Protein AF-A0A7C3G5F0-F1 (afdb_monomer)

Radius of gyration: 29.29 Å; Cα contacts (8 Å, |Δi|>4): 85; chains: 1; bounding box: 65×65×60 Å

Mean predicted aligned error: 12.51 Å

Solvent-accessible surface area (backbone atoms only — not comparable to full-atom values): 7959 Å² total; per-residue (Å²): 108,72,70,60,54,50,52,52,52,53,52,50,51,50,54,52,55,55,63,71,59,64,75,74,71,75,84,76,86,78,63,95,84,56,57,67,70,59,53,42,38,75,74,70,46,78,75,64,94,82,61,80,82,82,46,92,89,62,45,72,65,44,55,48,32,32,41,70,66,18,32,32,70,41,95,86,69,46,72,51,72,64,74,44,99,86,55,36,52,57,75,33,28,72,96,61,91,56,52,91,53,90,90,57,95,51,72,66,62,23,53,54,45,16,64,75,69,74,45,82,93,46,84,68,104

Structure (mmCIF, N/CA/C/O backbone):
data_AF-A0A7C3G5F0-F1
#
_entry.id   AF-A0A7C3G5F0-F1
#
loop_
_atom_site.group_PDB
_atom_site.id
_atom_site.type_symbol
_atom_site.label_atom_id
_atom_site.label_alt_id
_atom_site.label_comp_id
_atom_site.label_asym_id
_atom_site.label_entity_id
_atom_site.label_seq_id
_atom_site.pdbx_PDB_ins_code
_atom_site.Cartn_x
_atom_site.Cartn_y
_atom_site.Cartn_z
_atom_site.occupancy
_atom_site.B_iso_or_equiv
_atom_site.auth_seq_id
_atom_site.auth_comp_id
_atom_site.auth_asym_id
_atom_site.auth_atom_id
_atom_site.pdbx_PDB_model_num
ATOM 1 N N . MET A 1 1 ? 45.510 42.327 -42.983 1.00 60.62 1 MET A N 1
ATOM 2 C CA . MET A 1 1 ? 46.176 41.400 -42.033 1.00 60.62 1 MET A CA 1
ATOM 3 C C . MET A 1 1 ? 45.463 41.277 -40.683 1.00 60.62 1 MET A C 1
ATOM 5 O O . MET A 1 1 ? 45.205 40.156 -40.276 1.00 60.62 1 MET A O 1
ATOM 9 N N . LYS A 1 2 ? 45.057 42.375 -40.016 1.00 70.75 2 LYS A N 1
ATOM 10 C CA . LYS A 1 2 ? 44.356 42.319 -38.709 1.00 70.75 2 LYS A CA 1
ATOM 11 C C . LYS A 1 2 ? 43.065 41.474 -38.700 1.00 70.75 2 LYS A C 1
ATOM 13 O O . LYS A 1 2 ? 42.834 40.743 -37.749 1.00 70.75 2 LYS A O 1
ATOM 18 N N . LYS A 1 3 ? 42.263 41.516 -39.773 1.00 75.94 3 LYS A N 1
ATOM 19 C CA . LYS A 1 3 ? 41.033 40.704 -39.903 1.00 75.94 3 LYS A CA 1
ATOM 20 C C . LYS A 1 3 ? 41.315 39.200 -40.032 1.00 75.94 3 LYS A C 1
ATOM 22 O O . LYS A 1 3 ? 40.600 38.403 -39.446 1.00 75.94 3 LYS A O 1
ATOM 27 N N . ILE A 1 4 ? 42.383 38.828 -40.740 1.00 81.25 4 ILE A N 1
ATOM 28 C CA . ILE A 1 4 ? 42.815 37.428 -40.895 1.00 81.25 4 ILE A CA 1
ATOM 29 C C . ILE A 1 4 ? 43.329 36.894 -39.552 1.00 81.25 4 ILE A C 1
ATOM 31 O O . ILE A 1 4 ? 42.919 35.822 -39.126 1.00 81.25 4 ILE A O 1
ATOM 35 N N . LEU A 1 5 ? 44.134 37.686 -38.834 1.00 83.56 5 LEU A N 1
ATOM 36 C CA . LEU A 1 5 ? 44.605 37.346 -37.487 1.00 83.56 5 LEU A CA 1
ATOM 37 C C . LEU A 1 5 ? 43.439 37.136 -36.503 1.00 83.56 5 LEU A C 1
ATOM 39 O O . LEU A 1 5 ? 43.462 36.199 -35.715 1.00 83.56 5 LEU A O 1
ATOM 43 N N . PHE A 1 6 ? 42.397 37.968 -36.585 1.00 86.88 6 PHE A N 1
ATOM 44 C CA . PHE A 1 6 ? 41.213 37.848 -35.731 1.00 86.88 6 PHE A CA 1
ATOM 45 C C . PHE A 1 6 ? 40.415 36.563 -36.006 1.00 86.88 6 PHE A C 1
ATOM 47 O O . PHE A 1 6 ? 39.976 35.907 -35.067 1.00 86.88 6 PHE A O 1
ATOM 54 N N . VAL A 1 7 ? 40.284 36.161 -37.277 1.00 87.88 7 VAL A N 1
ATOM 55 C CA . VAL A 1 7 ? 39.634 34.894 -37.656 1.00 87.88 7 VAL A CA 1
ATOM 56 C C . VAL A 1 7 ? 40.413 33.688 -37.125 1.00 87.88 7 VAL A C 1
ATOM 58 O O . VAL A 1 7 ? 39.805 32.774 -36.575 1.00 87.88 7 VAL A O 1
ATOM 61 N N . PHE A 1 8 ? 41.748 33.704 -37.207 1.00 88.25 8 PHE A N 1
ATOM 62 C CA . PHE A 1 8 ? 42.575 32.627 -36.650 1.00 88.25 8 PHE A CA 1
ATOM 63 C C . PHE A 1 8 ? 42.468 32.526 -35.126 1.00 88.25 8 PHE A C 1
ATOM 65 O O . PHE A 1 8 ? 42.358 31.420 -34.605 1.00 88.25 8 PHE A O 1
ATOM 72 N N . ILE A 1 9 ? 42.434 33.655 -34.410 1.00 89.94 9 ILE A N 1
ATOM 73 C CA . ILE A 1 9 ? 42.245 33.668 -32.950 1.00 89.94 9 ILE A CA 1
ATOM 74 C C . ILE A 1 9 ? 40.879 33.086 -32.576 1.00 89.94 9 ILE A C 1
ATOM 76 O O . ILE A 1 9 ? 40.786 32.291 -31.644 1.00 89.94 9 ILE A O 1
ATOM 80 N N . LEU A 1 10 ? 39.827 33.439 -33.316 1.00 88.94 10 LEU A N 1
ATOM 81 C CA . LEU A 1 10 ? 38.471 32.966 -33.041 1.00 88.94 10 LEU A CA 1
ATOM 82 C C . LEU A 1 10 ? 38.325 31.463 -33.332 1.00 88.94 10 LEU A C 1
ATOM 84 O O . LEU A 1 10 ? 37.686 30.748 -32.564 1.00 88.94 10 LEU A O 1
ATOM 88 N N . PHE A 1 11 ? 38.988 30.967 -34.380 1.00 87.31 11 PHE A N 1
ATOM 89 C CA . PHE A 1 11 ? 39.049 29.539 -34.690 1.00 87.31 11 PHE A CA 1
ATOM 90 C C . PHE A 1 11 ? 39.831 28.751 -33.629 1.00 87.31 11 PHE A C 1
ATOM 92 O O . PHE A 1 11 ? 39.379 27.701 -33.178 1.00 87.31 11 PHE A O 1
ATOM 99 N N . PHE A 1 12 ? 40.968 29.282 -33.171 1.00 86.94 12 PHE A N 1
ATOM 100 C CA . PHE A 1 12 ? 41.770 28.655 -32.119 1.00 86.94 12 PHE A CA 1
ATOM 101 C C . PHE A 1 12 ? 41.027 28.643 -30.776 1.00 86.94 12 PHE A C 1
ATOM 103 O O . PHE A 1 12 ? 41.016 27.629 -30.084 1.00 86.94 12 PHE A O 1
ATOM 110 N N . ALA A 1 13 ? 40.331 29.734 -30.441 1.00 87.38 13 ALA A N 1
ATOM 111 C CA . ALA A 1 13 ? 39.477 29.810 -29.260 1.00 87.38 13 ALA A CA 1
ATOM 112 C C . ALA A 1 13 ? 38.318 28.803 -29.323 1.00 87.38 13 ALA A C 1
ATOM 114 O O . ALA A 1 13 ? 38.034 28.153 -28.321 1.00 87.38 13 ALA A O 1
ATOM 115 N N . ALA A 1 14 ? 37.692 28.614 -30.490 1.00 83.38 14 ALA A N 1
ATOM 116 C CA . ALA A 1 14 ? 36.653 27.603 -30.681 1.00 83.38 14 ALA A CA 1
ATOM 117 C C . ALA A 1 14 ? 37.198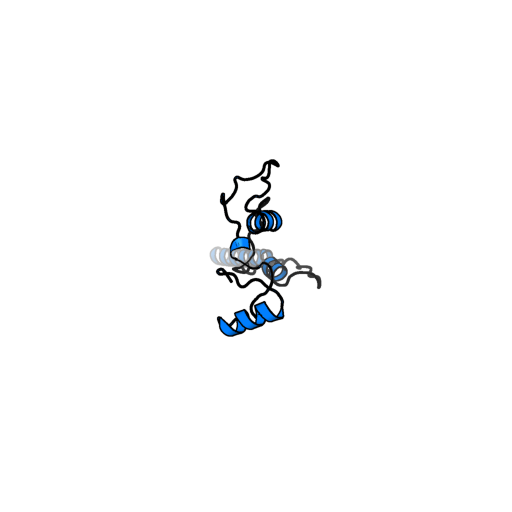 26.168 -30.552 1.00 83.38 14 ALA A C 1
ATOM 119 O O . ALA A 1 14 ? 36.562 25.333 -29.912 1.00 83.38 14 ALA A O 1
ATOM 120 N N . MET A 1 15 ? 38.394 25.888 -31.085 1.00 81.44 15 MET A N 1
ATOM 121 C CA . MET A 1 15 ? 39.060 24.587 -30.922 1.00 81.44 15 MET A CA 1
ATOM 122 C C . MET A 1 15 ? 39.380 24.282 -29.454 1.00 81.44 15 MET A C 1
ATOM 124 O O . MET A 1 15 ? 39.125 23.173 -28.992 1.00 81.44 15 MET A O 1
ATOM 128 N N . VAL A 1 16 ? 39.897 25.266 -28.712 1.00 82.38 16 VAL A 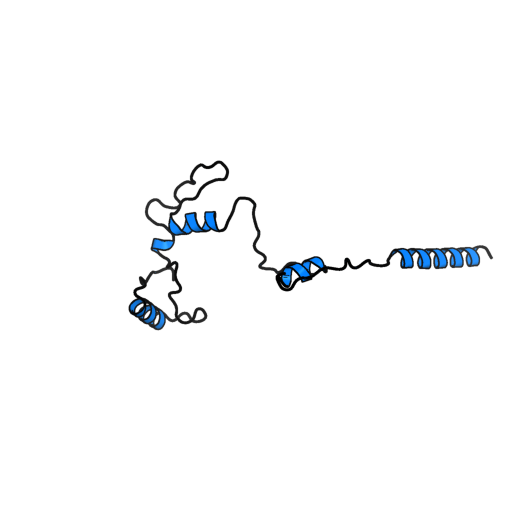N 1
ATOM 129 C CA . VAL A 1 16 ? 40.170 25.127 -27.273 1.00 82.38 16 VAL A CA 1
ATOM 130 C C . VAL A 1 16 ? 38.865 24.971 -26.488 1.00 82.38 16 VAL A C 1
ATOM 132 O O . VAL A 1 16 ? 38.763 24.114 -25.621 1.00 82.38 16 VAL A O 1
ATOM 135 N N . PHE A 1 17 ? 37.820 25.733 -26.812 1.00 77.81 17 PHE A N 1
ATOM 136 C CA . PHE A 1 17 ? 36.531 25.606 -26.130 1.00 77.81 17 PHE A CA 1
ATOM 137 C C . PHE A 1 17 ? 35.882 24.231 -26.361 1.00 77.81 17 PHE A C 1
ATOM 139 O O . PHE A 1 17 ? 35.305 23.654 -25.441 1.00 77.81 17 PHE A O 1
ATOM 146 N N . SER A 1 18 ? 36.034 23.669 -27.563 1.00 69.06 18 SER A N 1
ATOM 147 C CA . SER A 1 18 ? 35.527 22.336 -27.895 1.00 69.06 18 SER A CA 1
ATOM 148 C C . SER A 1 18 ? 36.316 21.214 -27.206 1.00 69.06 18 SER A C 1
ATOM 150 O O . SER A 1 18 ? 35.722 20.201 -26.846 1.00 69.06 18 SER A O 1
ATOM 152 N N . SER A 1 19 ? 37.617 21.392 -26.938 1.00 63.62 19 SER A N 1
ATOM 153 C CA . SER A 1 19 ? 38.405 20.414 -26.172 1.00 63.62 19 SER A CA 1
ATOM 154 C C . SER A 1 19 ? 38.130 20.456 -24.663 1.00 63.62 19 SER A C 1
ATOM 156 O O . SER A 1 19 ? 38.249 19.427 -23.998 1.00 63.62 19 SER A O 1
ATOM 158 N N . LEU A 1 20 ? 37.681 21.597 -24.121 1.00 65.00 20 LEU A N 1
ATOM 159 C CA . LEU A 1 20 ? 37.163 21.682 -22.747 1.00 65.00 20 LEU A CA 1
ATOM 160 C C . LEU A 1 20 ? 35.776 21.034 -22.579 1.00 65.00 20 LEU A C 1
ATOM 162 O O . LEU A 1 20 ? 35.391 20.717 -21.457 1.00 65.00 20 LEU A O 1
ATOM 166 N N . GLN A 1 21 ? 35.044 20.790 -23.670 1.00 60.59 21 GLN A N 1
ATOM 167 C CA . GLN A 1 21 ? 33.774 20.054 -23.675 1.00 60.59 21 GLN A CA 1
ATOM 168 C C . GLN A 1 21 ? 33.959 18.536 -23.804 1.00 60.59 21 GLN A C 1
ATOM 170 O O . GLN A 1 21 ? 33.048 17.850 -24.263 1.00 60.59 21 GLN A O 1
ATOM 175 N N . SER A 1 22 ? 35.105 17.975 -23.401 1.00 56.56 22 SER A N 1
ATOM 176 C CA . SER A 1 22 ? 35.197 16.525 -23.215 1.00 56.56 22 SER A CA 1
ATOM 177 C C . SER A 1 22 ? 34.212 16.129 -22.114 1.00 56.56 22 SER A C 1
ATOM 179 O O . SER A 1 22 ? 34.480 16.293 -20.923 1.00 56.56 22 SER A O 1
ATOM 181 N N . ILE A 1 23 ? 33.018 15.705 -22.534 1.00 58.34 23 ILE A N 1
ATOM 182 C CA . ILE A 1 23 ? 31.943 15.219 -21.680 1.00 58.34 23 ILE A CA 1
ATOM 183 C C . ILE A 1 23 ? 32.503 13.976 -21.004 1.00 58.34 23 ILE A C 1
ATOM 185 O O . ILE A 1 23 ? 32.516 12.885 -21.574 1.00 58.34 23 ILE A O 1
ATOM 189 N N . HIS A 1 24 ? 33.015 14.157 -19.791 1.00 55.38 24 HIS A N 1
ATOM 190 C CA . HIS A 1 24 ? 33.310 13.056 -18.901 1.00 55.38 24 HIS A CA 1
ATOM 191 C C . HIS A 1 24 ? 31.958 12.418 -18.588 1.00 55.38 24 HIS A C 1
ATOM 193 O O . HIS A 1 24 ? 31.238 12.875 -17.703 1.00 55.38 24 HIS A O 1
ATOM 199 N N . SER A 1 25 ? 31.558 11.424 -19.384 1.00 58.84 25 SER A N 1
ATOM 200 C CA . SER A 1 25 ? 30.469 10.542 -18.989 1.00 58.84 25 SER A CA 1
ATOM 201 C C . SER A 1 25 ? 30.958 9.892 -17.702 1.00 58.84 25 SER A C 1
ATOM 203 O O . SER A 1 25 ? 31.987 9.210 -17.754 1.00 58.84 25 SER A O 1
ATOM 205 N N . PRO A 1 26 ? 30.338 10.160 -16.540 1.00 63.19 26 PRO A N 1
ATOM 206 C CA . PRO A 1 26 ? 30.761 9.489 -15.327 1.00 63.19 26 PRO A CA 1
ATOM 207 C C . PRO A 1 26 ? 30.645 7.992 -15.605 1.00 63.19 26 PRO A C 1
ATOM 209 O O . PRO A 1 26 ? 29.606 7.531 -16.080 1.00 63.19 26 PRO A O 1
ATOM 212 N N . LEU A 1 27 ? 31.726 7.242 -15.387 1.00 69.25 27 LEU A N 1
ATOM 213 C CA . LEU A 1 27 ? 31.666 5.787 -15.437 1.00 69.25 27 LEU A CA 1
ATOM 214 C C . LEU A 1 27 ? 30.667 5.359 -14.362 1.00 69.25 27 LEU A C 1
ATOM 216 O O . LEU A 1 27 ? 30.960 5.414 -13.169 1.00 69.25 27 LEU A O 1
ATOM 220 N N . VAL A 1 28 ? 29.451 5.017 -14.784 1.00 79.94 28 VAL A N 1
ATOM 221 C CA . VAL A 1 28 ? 28.428 4.499 -13.884 1.00 79.94 28 VAL A CA 1
ATOM 222 C C . VAL A 1 28 ? 28.792 3.050 -13.610 1.00 79.94 28 VAL A C 1
ATOM 224 O O . VAL A 1 28 ? 28.566 2.174 -14.441 1.00 79.94 28 VAL A O 1
ATOM 227 N N . GLU A 1 29 ? 29.398 2.812 -12.452 1.00 85.25 29 GLU A N 1
ATOM 228 C CA . GLU A 1 29 ? 29.612 1.464 -11.945 1.00 85.25 29 GLU A CA 1
ATOM 229 C C . GLU A 1 29 ? 28.243 0.826 -11.674 1.00 85.25 29 GLU A C 1
ATOM 231 O O . GLU A 1 29 ? 27.405 1.390 -10.961 1.00 85.25 29 GLU A O 1
ATOM 236 N N . ALA A 1 30 ? 28.001 -0.313 -12.321 1.00 87.62 30 ALA A N 1
ATOM 237 C CA . ALA A 1 30 ? 26.757 -1.059 -12.244 1.00 87.62 30 ALA A CA 1
ATOM 238 C C . ALA A 1 30 ? 27.052 -2.481 -11.761 1.00 87.62 30 ALA A C 1
ATOM 240 O O . ALA A 1 30 ? 27.924 -3.167 -12.298 1.00 87.62 30 ALA A O 1
ATOM 241 N N . SER A 1 31 ? 26.306 -2.914 -10.754 1.00 89.69 31 SER A N 1
ATOM 242 C CA . SER A 1 31 ? 26.302 -4.277 -10.225 1.00 89.69 31 SER A CA 1
ATOM 243 C C . SER A 1 31 ? 25.112 -5.070 -10.779 1.00 89.69 31 SER A C 1
ATOM 245 O O . SER A 1 31 ? 24.219 -4.510 -11.418 1.00 89.69 31 SER A O 1
ATOM 247 N N . LYS A 1 32 ? 25.074 -6.390 -10.555 1.00 87.75 32 LYS A N 1
ATOM 248 C CA . LYS A 1 32 ? 23.941 -7.227 -11.003 1.00 87.75 32 LYS A CA 1
ATOM 249 C C . LYS A 1 32 ? 22.676 -6.986 -10.176 1.00 87.75 32 LYS A C 1
ATOM 251 O O . LYS A 1 32 ? 21.584 -7.350 -10.599 1.00 87.75 32 LYS A O 1
ATOM 256 N N . GLU A 1 33 ? 22.843 -6.407 -8.999 1.00 91.69 33 GLU A N 1
ATOM 257 C CA . GLU A 1 33 ? 21.824 -6.166 -7.990 1.00 91.69 33 GLU A CA 1
ATOM 258 C C . GLU A 1 33 ? 21.145 -4.803 -8.183 1.00 91.69 33 GLU A C 1
ATOM 260 O O . GLU A 1 33 ? 20.078 -4.554 -7.618 1.00 91.69 33 GLU A O 1
ATOM 265 N N . ASP A 1 34 ? 21.742 -3.925 -8.995 1.00 89.88 34 ASP A N 1
ATOM 266 C CA . ASP A 1 34 ? 21.183 -2.618 -9.300 1.00 89.88 34 ASP A CA 1
ATOM 267 C C . ASP A 1 34 ? 19.927 -2.733 -10.169 1.00 89.88 34 ASP A C 1
ATOM 269 O O . ASP A 1 34 ? 19.876 -3.434 -11.182 1.00 89.88 34 ASP A O 1
ATOM 273 N N . ALA A 1 35 ? 18.901 -1.964 -9.808 1.00 88.62 35 ALA A N 1
ATOM 274 C CA . ALA A 1 35 ? 17.728 -1.822 -10.652 1.00 88.62 35 ALA A CA 1
ATOM 275 C C . ALA A 1 35 ? 18.103 -1.097 -11.954 1.00 88.62 35 ALA A C 1
ATOM 277 O O . ALA A 1 35 ? 18.663 0.001 -11.929 1.00 88.62 35 ALA A O 1
ATOM 278 N N . VAL A 1 36 ? 17.713 -1.670 -13.096 1.00 89.69 36 VAL A N 1
ATOM 279 C CA . VAL A 1 36 ? 17.974 -1.106 -14.435 1.00 89.69 36 VAL A CA 1
ATOM 280 C C . VAL A 1 36 ? 17.540 0.361 -14.529 1.00 89.69 36 VAL A C 1
ATOM 282 O O . VAL A 1 36 ? 18.271 1.194 -15.058 1.00 89.69 36 VAL A O 1
ATOM 285 N N . SER A 1 37 ? 16.382 0.700 -13.957 1.00 90.31 37 SER A N 1
ATOM 286 C CA . SER A 1 37 ? 15.856 2.069 -13.942 1.00 90.31 37 SER A CA 1
ATOM 287 C C . SER A 1 37 ? 16.761 3.066 -13.212 1.00 90.31 37 SER A C 1
ATOM 289 O O . SER A 1 37 ? 16.837 4.225 -13.609 1.00 90.31 37 SER A O 1
ATOM 291 N N . GLU A 1 38 ? 17.454 2.637 -12.153 1.00 89.25 38 GLU A N 1
ATOM 292 C CA . GLU A 1 38 ? 18.379 3.500 -11.410 1.00 89.25 38 GLU A CA 1
ATOM 293 C C . GLU A 1 38 ? 19.668 3.739 -12.201 1.00 89.25 38 GLU A C 1
ATOM 295 O O . GLU A 1 38 ? 20.184 4.856 -12.212 1.00 89.25 38 GLU A O 1
ATOM 300 N N . ILE A 1 39 ? 20.162 2.725 -12.918 1.00 91.69 39 ILE A N 1
ATOM 301 C CA . ILE A 1 39 ? 21.330 2.868 -13.798 1.00 91.69 39 ILE A CA 1
ATOM 302 C C . ILE A 1 39 ? 21.029 3.822 -14.958 1.00 91.69 39 ILE A C 1
ATOM 304 O O . ILE A 1 39 ? 21.801 4.749 -15.196 1.00 91.69 39 ILE A O 1
ATOM 308 N N . LEU A 1 40 ? 19.891 3.657 -15.637 1.00 89.94 40 LEU A N 1
ATOM 309 C CA . LEU A 1 40 ? 19.485 4.542 -16.737 1.00 89.94 40 LEU A CA 1
ATOM 310 C C . LEU A 1 40 ? 19.355 5.999 -16.279 1.00 89.94 40 LEU A C 1
ATOM 312 O O . LEU A 1 40 ? 19.867 6.908 -16.929 1.00 89.94 40 LEU A O 1
ATOM 316 N N . LYS A 1 41 ? 18.771 6.221 -15.097 1.00 88.94 41 LYS A N 1
ATOM 317 C CA . LYS A 1 41 ? 18.695 7.550 -14.484 1.00 88.94 41 LYS A CA 1
ATOM 318 C C . LYS A 1 41 ? 20.079 8.150 -14.212 1.00 88.94 41 LYS A C 1
ATOM 320 O O . LYS A 1 41 ? 20.291 9.329 -14.487 1.00 88.94 41 LYS A O 1
ATOM 325 N N . LYS A 1 42 ? 21.038 7.363 -13.699 1.00 88.81 42 LYS A N 1
ATOM 326 C CA . LYS A 1 42 ? 22.436 7.811 -13.500 1.00 88.81 42 LYS A CA 1
ATOM 327 C C . LYS A 1 42 ? 23.121 8.185 -14.821 1.00 88.81 42 LYS A C 1
ATOM 329 O O . LYS A 1 42 ? 23.969 9.070 -14.824 1.00 88.81 42 LYS A O 1
ATOM 334 N N . LEU A 1 43 ? 22.738 7.541 -15.925 1.00 90.06 43 LEU A N 1
ATOM 335 C CA . LEU A 1 43 ? 23.225 7.831 -17.278 1.00 90.06 43 LEU A CA 1
ATOM 336 C C . LEU A 1 43 ? 22.537 9.042 -17.940 1.00 90.06 43 LEU A C 1
ATOM 338 O O . LEU A 1 43 ? 22.888 9.396 -19.062 1.00 90.06 43 LEU A O 1
ATOM 342 N N . GLY A 1 44 ? 21.597 9.699 -17.253 1.00 89.62 44 GLY A N 1
ATOM 343 C CA . GLY A 1 44 ? 20.916 10.902 -17.737 1.00 89.62 44 GLY A CA 1
ATOM 344 C C . GLY A 1 44 ? 19.561 10.655 -18.402 1.00 89.62 44 GLY A C 1
ATOM 345 O O . GLY A 1 44 ? 18.992 11.595 -18.954 1.00 89.62 44 GLY A O 1
ATOM 346 N N . ASP A 1 45 ? 19.031 9.430 -18.344 1.00 91.88 45 ASP A N 1
ATOM 347 C CA . ASP A 1 45 ? 17.674 9.141 -18.808 1.00 91.88 45 ASP A CA 1
ATOM 348 C C . ASP A 1 45 ? 16.613 9.771 -17.885 1.00 91.88 45 ASP A C 1
ATOM 350 O O . ASP A 1 45 ? 16.853 10.063 -16.705 1.00 91.88 45 ASP A O 1
ATOM 354 N N . ALA A 1 46 ? 15.410 9.974 -18.420 1.00 89.06 46 ALA A N 1
ATOM 355 C CA . ALA A 1 46 ? 14.284 10.468 -17.645 1.00 89.06 46 ALA A CA 1
ATOM 356 C C . ALA A 1 46 ? 13.864 9.438 -16.574 1.00 89.06 46 ALA A C 1
ATOM 358 O O . ALA A 1 46 ? 13.912 8.228 -16.808 1.00 89.06 46 ALA A O 1
ATOM 359 N N . PRO A 1 47 ? 13.409 9.880 -15.387 1.00 83.94 47 PRO A N 1
ATOM 360 C CA . PRO A 1 47 ? 12.880 8.958 -14.392 1.00 83.94 47 PRO A CA 1
ATOM 361 C C . PRO A 1 47 ? 11.643 8.233 -14.936 1.00 83.94 47 PRO A C 1
ATOM 363 O O . PRO A 1 47 ? 10.812 8.826 -15.628 1.00 83.94 47 PRO A O 1
ATOM 366 N N . ILE A 1 48 ? 11.488 6.955 -14.576 1.00 86.56 48 ILE A N 1
ATOM 367 C CA . ILE A 1 48 ? 10.288 6.192 -14.929 1.00 86.56 48 ILE A CA 1
ATOM 368 C C . ILE A 1 48 ? 9.040 6.906 -14.391 1.00 86.56 48 ILE A C 1
ATOM 370 O O . ILE A 1 48 ? 9.006 7.359 -13.245 1.00 86.56 48 ILE A O 1
ATOM 374 N N . GLN A 1 49 ? 7.991 6.984 -15.209 1.00 83.62 49 GLN A N 1
ATOM 375 C CA . GLN A 1 49 ? 6.777 7.745 -14.874 1.00 83.62 49 GLN A CA 1
ATOM 376 C C . GLN A 1 49 ? 6.090 7.265 -13.586 1.00 83.62 49 GLN A C 1
ATOM 378 O O . GLN A 1 49 ? 5.436 8.041 -12.899 1.00 83.62 49 GLN A O 1
ATOM 383 N N . HIS A 1 50 ? 6.243 5.984 -13.256 1.00 82.12 50 HIS A N 1
ATOM 384 C CA . HIS A 1 50 ? 5.642 5.330 -12.096 1.00 82.12 50 HIS A CA 1
ATOM 385 C C . HIS A 1 50 ? 6.645 5.129 -10.947 1.00 82.12 50 HIS A C 1
ATOM 387 O O . HIS A 1 50 ? 6.463 4.231 -10.124 1.00 82.12 50 HIS A O 1
ATOM 393 N N . GLN A 1 51 ? 7.712 5.939 -10.877 1.00 80.62 51 GLN A N 1
ATOM 394 C CA . GLN A 1 51 ? 8.647 5.888 -9.754 1.00 80.62 51 GLN A CA 1
ATOM 395 C C . GLN A 1 51 ? 7.899 6.246 -8.456 1.00 80.62 51 GLN A C 1
ATOM 397 O O . GLN A 1 51 ? 7.290 7.319 -8.381 1.00 80.62 51 GLN A O 1
ATOM 402 N N . PRO A 1 52 ? 7.932 5.390 -7.416 1.00 72.50 52 PRO A N 1
ATOM 403 C CA . PRO A 1 52 ? 7.305 5.715 -6.145 1.00 72.50 52 PRO A CA 1
ATOM 404 C C . PRO A 1 52 ? 7.935 6.975 -5.548 1.00 72.50 52 PRO A C 1
ATOM 406 O O . PRO A 1 52 ? 9.154 7.063 -5.398 1.00 72.50 52 PRO A O 1
ATOM 409 N N . ASN A 1 53 ? 7.110 7.947 -5.163 1.00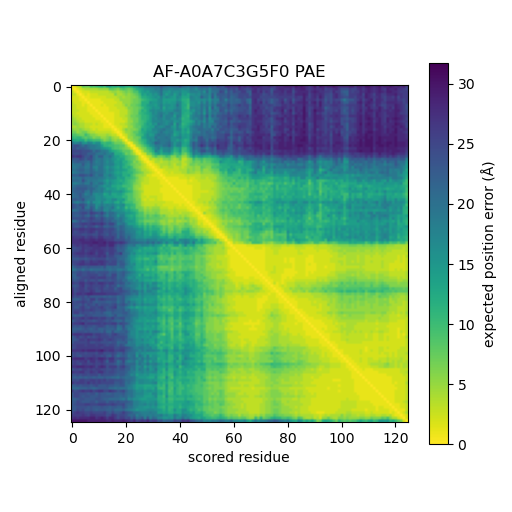 73.75 53 ASN A N 1
ATOM 410 C CA . ASN A 1 53 ? 7.589 9.098 -4.408 1.00 73.75 53 ASN A CA 1
ATOM 411 C C . ASN A 1 53 ? 7.835 8.676 -2.951 1.00 73.75 53 ASN A C 1
ATOM 413 O O . ASN A 1 53 ? 6.901 8.567 -2.153 1.00 73.75 53 ASN A O 1
ATOM 417 N N . LEU A 1 54 ? 9.096 8.406 -2.611 1.00 73.69 54 LEU A N 1
ATOM 418 C CA . LEU A 1 54 ? 9.507 7.995 -1.269 1.00 73.69 54 LEU A CA 1
ATOM 419 C C . LEU A 1 54 ? 9.535 9.206 -0.322 1.00 73.69 54 LEU A C 1
ATOM 421 O O . LEU A 1 54 ? 10.571 9.818 -0.062 1.00 73.69 54 LEU A O 1
ATOM 425 N N . ILE A 1 55 ? 8.367 9.567 0.210 1.00 72.31 55 ILE A N 1
ATOM 426 C CA . ILE A 1 55 ? 8.217 10.675 1.159 1.00 72.31 55 ILE A CA 1
ATOM 427 C C . ILE A 1 55 ? 8.749 10.247 2.534 1.00 72.31 55 ILE A C 1
ATOM 429 O O . ILE A 1 55 ? 8.247 9.314 3.162 1.00 72.31 55 ILE A O 1
ATOM 433 N N . LYS A 1 56 ? 9.726 10.985 3.076 1.00 69.19 56 LYS A N 1
ATOM 434 C CA . LYS A 1 56 ? 10.276 10.733 4.420 1.00 69.19 56 LYS A CA 1
ATOM 435 C C . LYS A 1 56 ? 9.165 10.737 5.482 1.00 69.19 56 LYS A C 1
ATOM 437 O O . LYS A 1 56 ? 8.596 11.781 5.807 1.00 69.19 56 LYS A O 1
ATOM 442 N N . GLY A 1 57 ? 8.896 9.572 6.068 1.00 66.56 57 GLY A N 1
ATOM 443 C CA . GLY A 1 57 ? 7.867 9.378 7.096 1.00 66.56 57 GLY A CA 1
ATOM 444 C C . GLY A 1 57 ? 6.466 9.032 6.576 1.00 66.56 57 GLY A C 1
ATOM 445 O O . GLY A 1 57 ? 5.574 8.863 7.403 1.00 66.56 57 GLY A O 1
ATOM 446 N N . ALA A 1 58 ? 6.267 8.909 5.261 1.00 69.25 58 ALA A N 1
ATOM 447 C CA . ALA A 1 58 ? 5.143 8.174 4.689 1.00 69.25 58 ALA A CA 1
ATOM 448 C C . ALA A 1 58 ? 5.715 6.890 4.091 1.00 69.25 58 ALA A C 1
ATOM 450 O O . ALA A 1 58 ? 6.319 6.889 3.022 1.00 69.25 58 ALA A O 1
ATOM 451 N N . SER A 1 59 ? 5.612 5.818 4.861 1.00 79.56 59 SER A N 1
ATOM 452 C CA . SER A 1 59 ? 6.198 4.535 4.517 1.00 79.56 59 SER A CA 1
ATOM 453 C C . SER A 1 59 ? 5.104 3.531 4.162 1.00 79.56 59 SER A C 1
ATOM 455 O O . SER A 1 59 ? 3.930 3.732 4.499 1.00 79.56 59 SER A O 1
ATOM 457 N N . ALA A 1 60 ? 5.478 2.448 3.481 1.00 84.75 60 ALA A N 1
ATOM 458 C CA . ALA A 1 60 ? 4.553 1.364 3.162 1.00 84.75 60 ALA A CA 1
ATOM 459 C C . ALA A 1 60 ? 3.886 0.807 4.434 1.00 84.75 60 ALA A C 1
ATOM 461 O O . ALA A 1 60 ? 2.710 0.451 4.414 1.00 84.75 60 ALA A O 1
ATOM 462 N N . GLU A 1 61 ? 4.594 0.825 5.565 1.00 86.12 61 GLU A N 1
ATOM 463 C CA . GLU A 1 61 ? 4.083 0.407 6.870 1.00 86.12 61 GLU A CA 1
ATOM 464 C C . GLU A 1 61 ? 2.964 1.330 7.372 1.00 86.12 61 GLU A C 1
ATOM 466 O O . GLU A 1 61 ? 1.938 0.847 7.845 1.00 86.12 61 GLU A O 1
ATOM 471 N N . VAL A 1 62 ? 3.100 2.653 7.209 1.00 89.88 62 VAL A N 1
ATOM 472 C CA . VAL A 1 62 ? 2.037 3.612 7.567 1.00 89.88 62 VAL A CA 1
ATOM 473 C C . VAL A 1 62 ? 0.791 3.380 6.709 1.00 89.88 62 VAL A C 1
ATOM 475 O O . VAL A 1 62 ? -0.325 3.387 7.229 1.00 89.88 62 VAL A O 1
ATOM 478 N N . GLY A 1 63 ? 0.972 3.154 5.403 1.00 90.19 63 GLY A N 1
ATOM 479 C CA . GLY A 1 63 ? -0.124 2.822 4.490 1.00 90.19 63 GLY A CA 1
ATOM 480 C C . GLY A 1 63 ? -0.812 1.505 4.859 1.00 90.19 63 GLY A C 1
ATOM 481 O O . GLY A 1 63 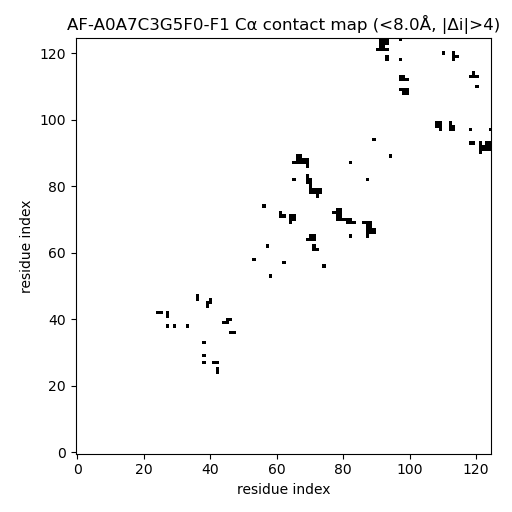? -2.040 1.440 4.905 1.00 90.19 63 GLY A O 1
ATOM 482 N N . ARG A 1 64 ? -0.025 0.479 5.205 1.00 92.69 64 ARG A N 1
ATOM 483 C CA . ARG A 1 64 ? -0.518 -0.819 5.679 1.00 92.69 64 ARG A CA 1
ATOM 484 C C . ARG A 1 64 ? -1.363 -0.671 6.940 1.00 92.69 64 ARG A C 1
ATOM 486 O O . ARG A 1 64 ? -2.460 -1.219 6.996 1.00 92.69 64 ARG A O 1
ATOM 493 N N . ASP A 1 65 ? -0.889 0.081 7.929 1.00 94.81 65 ASP A N 1
ATOM 494 C CA . ASP A 1 65 ? -1.618 0.279 9.183 1.00 94.81 65 ASP A CA 1
ATOM 495 C C . ASP A 1 65 ? -2.966 0.978 8.954 1.00 94.81 65 ASP A C 1
ATOM 497 O O . ASP A 1 65 ? -3.990 0.582 9.514 1.00 94.81 65 ASP A O 1
ATOM 501 N N . LEU A 1 66 ? -2.991 1.976 8.067 1.00 94.12 66 LEU A N 1
ATOM 502 C CA . LEU A 1 66 ? -4.230 2.626 7.654 1.00 94.12 66 LEU A CA 1
ATOM 503 C C . LEU A 1 66 ? -5.194 1.641 6.978 1.00 94.12 66 LEU A C 1
ATOM 505 O O . LEU A 1 66 ? -6.359 1.601 7.358 1.00 94.12 66 LEU A O 1
ATOM 509 N N . ALA A 1 67 ? -4.725 0.826 6.032 1.00 94.88 67 ALA A N 1
ATOM 510 C CA . ALA A 1 67 ? -5.583 -0.113 5.310 1.00 94.88 67 ALA A CA 1
ATOM 511 C C . ALA A 1 67 ? -6.165 -1.213 6.217 1.00 94.88 67 ALA A C 1
ATOM 513 O O . ALA A 1 67 ? -7.351 -1.537 6.132 1.00 94.88 67 ALA A O 1
ATOM 514 N N . LEU A 1 68 ? -5.339 -1.775 7.104 1.00 95.31 68 LEU A N 1
ATOM 515 C CA . LEU A 1 68 ? -5.728 -2.904 7.953 1.00 95.31 68 LEU A CA 1
ATOM 516 C C . LEU A 1 68 ? -6.479 -2.478 9.217 1.00 95.31 68 LEU A C 1
ATOM 518 O O . LEU A 1 68 ? -7.357 -3.201 9.681 1.00 95.31 68 LEU A O 1
ATOM 522 N N . TYR A 1 69 ? -6.128 -1.326 9.793 1.00 96.06 69 TYR A N 1
ATOM 523 C CA . TYR A 1 69 ? -6.598 -0.925 11.123 1.00 96.06 69 TYR A CA 1
ATOM 524 C C . TYR A 1 69 ? -7.321 0.428 11.136 1.00 96.06 69 TYR A C 1
ATOM 526 O O . TYR A 1 69 ? -7.882 0.815 12.165 1.00 96.06 69 TYR A O 1
ATOM 534 N N . GLY A 1 70 ? -7.307 1.177 10.029 1.00 96.56 70 GLY A N 1
ATOM 535 C CA . GLY A 1 70 ? -7.921 2.504 9.932 1.00 96.56 70 GLY A CA 1
ATOM 536 C C . GLY A 1 70 ? -7.218 3.579 10.765 1.00 96.56 70 GLY A C 1
ATOM 537 O O . GLY A 1 70 ? -7.765 4.668 10.953 1.00 96.56 70 GLY A O 1
ATOM 538 N N . ILE A 1 71 ? -6.033 3.287 11.305 1.00 96.56 71 ILE A N 1
ATOM 539 C CA . ILE A 1 71 ? -5.205 4.180 12.125 1.00 96.56 71 ILE A CA 1
ATOM 540 C C . ILE A 1 71 ? -3.735 3.906 11.840 1.00 96.56 71 ILE A C 1
ATOM 542 O O . ILE A 1 71 ? -3.371 2.772 11.579 1.00 96.56 71 ILE A O 1
ATOM 546 N N . ALA A 1 72 ? -2.880 4.917 11.969 1.00 94.38 72 ALA A N 1
ATOM 547 C CA . AL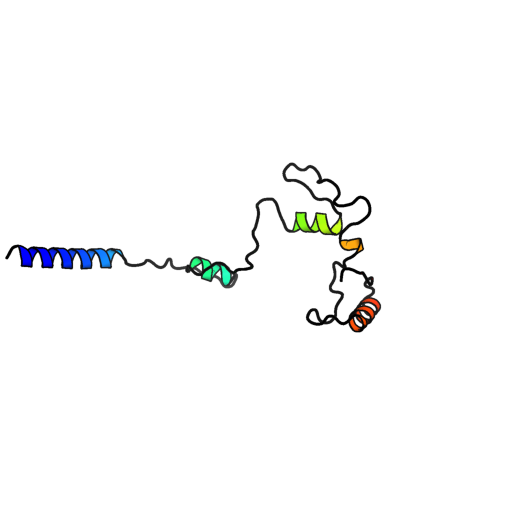A A 1 72 ? -1.435 4.740 11.871 1.00 94.38 72 ALA A CA 1
ATOM 548 C C . ALA A 1 72 ? -0.679 5.629 12.860 1.00 94.38 72 ALA A C 1
ATOM 550 O O . ALA A 1 72 ? -1.256 6.500 13.523 1.00 94.38 72 ALA A O 1
ATOM 551 N N . LYS A 1 73 ? 0.631 5.408 12.977 1.00 91.56 73 LYS A N 1
ATOM 552 C CA . LYS A 1 73 ? 1.525 6.211 13.817 1.00 91.56 73 LYS A CA 1
ATOM 553 C C . LYS A 1 73 ? 2.022 7.438 13.047 1.00 91.56 73 LYS A C 1
ATOM 555 O O . LYS A 1 73 ? 2.546 7.337 11.945 1.00 91.56 73 LYS A O 1
ATOM 560 N N . LYS A 1 74 ? 1.871 8.619 13.642 1.00 88.25 74 LYS A N 1
ATOM 561 C CA . LYS A 1 74 ? 2.434 9.880 13.147 1.00 88.25 74 LYS A CA 1
ATOM 562 C C . LYS A 1 74 ? 3.929 9.949 13.455 1.00 88.25 74 LYS A C 1
ATOM 564 O O . LYS A 1 74 ? 4.421 9.287 14.367 1.00 88.25 74 LYS A O 1
ATOM 569 N N . ARG A 1 75 ? 4.633 10.870 12.790 1.00 84.31 75 ARG A N 1
ATOM 570 C CA . ARG A 1 75 ? 6.069 11.141 13.017 1.00 84.31 75 ARG A CA 1
ATOM 571 C C . ARG A 1 75 ? 6.419 11.486 14.471 1.00 84.31 75 ARG A C 1
ATOM 573 O O . ARG A 1 75 ? 7.507 11.166 14.919 1.00 84.31 75 ARG A O 1
ATOM 580 N N . ASN A 1 76 ? 5.495 12.093 15.216 1.00 87.38 76 ASN A N 1
ATOM 581 C CA . ASN A 1 76 ? 5.663 12.405 16.643 1.00 87.38 76 ASN A CA 1
ATOM 582 C C . ASN A 1 76 ? 5.265 11.249 17.583 1.00 87.38 76 ASN A C 1
ATOM 584 O O . ASN A 1 76 ? 5.055 11.461 18.773 1.00 87.38 76 ASN A O 1
ATOM 588 N N . GLY A 1 77 ? 5.062 10.046 17.045 1.00 86.12 77 GLY A N 1
ATOM 589 C CA . GLY A 1 77 ? 4.706 8.849 17.797 1.00 86.12 77 GLY A CA 1
ATOM 590 C C . GLY A 1 77 ? 3.232 8.718 18.187 1.00 86.12 77 GLY A C 1
ATOM 591 O O . GLY A 1 77 ? 2.820 7.631 18.589 1.00 86.12 77 GLY A O 1
ATOM 592 N N . ARG A 1 78 ? 2.416 9.769 18.032 1.00 92.38 78 ARG A N 1
ATOM 593 C CA . ARG A 1 78 ? 0.972 9.724 18.325 1.00 92.38 78 ARG A CA 1
ATOM 594 C C . ARG A 1 78 ? 0.206 9.000 17.218 1.00 92.38 78 ARG A C 1
ATOM 596 O O . ARG A 1 78 ? 0.628 9.008 16.068 1.00 92.38 78 ARG A O 1
ATOM 603 N N . LYS A 1 79 ? -0.962 8.436 17.529 1.00 94.44 79 LYS A N 1
ATOM 604 C CA . LYS A 1 79 ? -1.846 7.828 16.519 1.00 94.44 79 LYS A CA 1
ATOM 605 C C . LYS A 1 79 ? -2.578 8.892 15.686 1.00 94.44 79 LYS A C 1
ATOM 607 O O . LYS A 1 79 ? -2.814 10.017 16.141 1.00 94.44 79 LYS A O 1
ATOM 612 N N . THR A 1 80 ? -2.931 8.557 14.448 1.00 94.00 80 THR A N 1
ATOM 613 C CA . THR A 1 80 ? -3.898 9.317 13.646 1.00 94.00 80 THR A CA 1
ATOM 614 C C . THR A 1 80 ? -5.298 9.206 14.246 1.00 94.00 80 THR A C 1
ATOM 616 O O . THR A 1 80 ? -5.565 8.366 15.106 1.00 94.00 80 THR A O 1
ATOM 619 N N . LYS A 1 81 ? -6.214 10.068 13.792 1.00 95.19 81 LYS A N 1
ATOM 620 C CA . LYS A 1 81 ? -7.641 9.810 14.004 1.00 95.19 81 LYS A CA 1
ATOM 621 C C . LYS A 1 81 ? -8.020 8.539 13.231 1.00 95.19 81 LYS A C 1
ATOM 623 O O . LYS A 1 81 ? -7.394 8.247 12.210 1.00 95.19 81 LYS A O 1
ATOM 628 N N . LYS A 1 82 ? -9.025 7.807 13.721 1.00 95.38 82 LYS A N 1
ATOM 629 C CA . LYS A 1 82 ? -9.632 6.701 12.967 1.00 95.38 82 LYS A CA 1
ATOM 630 C C . LYS A 1 82 ? -10.178 7.224 11.638 1.00 95.38 82 LYS A C 1
ATOM 632 O O . LYS A 1 82 ? -10.836 8.263 11.636 1.00 95.38 82 LYS A O 1
ATOM 637 N N . GLN A 1 83 ? -9.920 6.498 10.552 1.00 94.50 83 GLN A N 1
ATOM 638 C CA . GLN A 1 83 ? -10.478 6.786 9.228 1.00 94.50 83 GLN A CA 1
ATOM 639 C C . GLN A 1 83 ? -12.009 6.698 9.231 1.00 94.50 83 GLN A C 1
ATOM 641 O O . GLN A 1 83 ? -12.679 7.565 8.682 1.00 94.50 83 GLN A O 1
ATOM 646 N N . SER A 1 84 ? -12.564 5.694 9.912 1.00 96.12 84 SER A N 1
ATOM 647 C CA . SER A 1 84 ? -14.002 5.529 10.121 1.00 96.12 84 SER A CA 1
ATOM 648 C C . SER A 1 84 ? -14.282 4.963 11.515 1.00 96.12 84 SER A C 1
ATOM 650 O O . SER A 1 84 ? -13.432 4.319 12.135 1.00 96.12 84 SER A O 1
ATOM 652 N N . LYS A 1 85 ? -15.483 5.235 12.039 1.00 95.44 85 LYS A N 1
ATOM 653 C CA . LYS A 1 85 ? -15.952 4.672 13.314 1.00 95.44 85 LYS A CA 1
ATOM 654 C C . LYS A 1 85 ? -16.273 3.179 13.203 1.00 95.44 85 LYS A C 1
ATOM 656 O O . LYS A 1 85 ? -16.149 2.481 14.205 1.00 95.44 85 LYS A O 1
ATOM 661 N N . HIS A 1 86 ? -16.669 2.722 12.014 1.00 95.94 86 HIS A N 1
ATOM 662 C CA . HIS A 1 86 ? -17.288 1.408 11.813 1.00 95.94 86 HIS A CA 1
ATOM 663 C C . HIS A 1 86 ? -16.506 0.487 10.877 1.00 95.94 86 HIS A C 1
ATOM 665 O O . HIS A 1 86 ? -16.583 -0.724 11.036 1.00 95.94 86 HIS A O 1
ATOM 671 N N . PHE A 1 87 ? -15.747 1.042 9.929 1.00 94.94 87 PHE A N 1
ATOM 672 C CA . PHE A 1 87 ? -15.142 0.259 8.852 1.00 94.94 87 PHE A CA 1
ATOM 673 C C . PHE A 1 87 ? -13.643 0.517 8.716 1.00 94.94 87 PHE A C 1
ATOM 67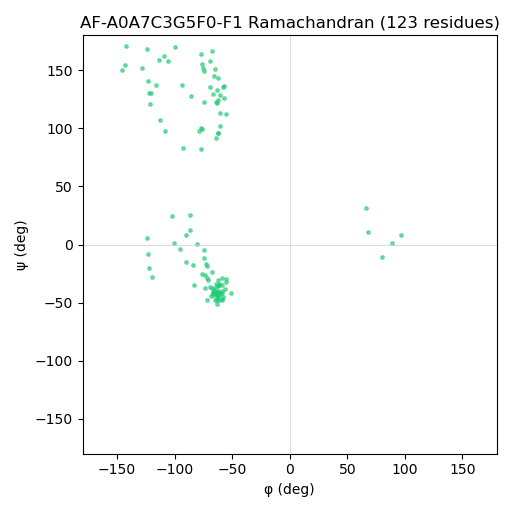5 O O . PHE A 1 87 ? -13.150 1.606 9.019 1.00 94.94 87 PHE A O 1
ATOM 682 N N . VAL A 1 88 ? -12.938 -0.492 8.220 1.00 95.69 88 VAL A N 1
ATOM 683 C CA . VAL A 1 88 ? -11.562 -0.404 7.711 1.00 95.69 88 VAL A CA 1
ATOM 684 C C . VAL A 1 88 ? -11.548 -0.927 6.276 1.00 95.69 88 VAL A C 1
ATOM 686 O O . VAL A 1 88 ? -12.534 -1.512 5.828 1.00 95.69 88 VAL A O 1
ATOM 689 N N . CYS A 1 89 ? -10.464 -0.730 5.526 1.00 94.44 89 CYS A N 1
ATOM 690 C CA . CYS A 1 89 ? -10.437 -1.137 4.116 1.00 94.44 89 CYS A CA 1
ATOM 691 C C . CYS A 1 89 ? -10.693 -2.644 3.957 1.00 94.44 89 CYS A C 1
ATOM 693 O O . CYS A 1 89 ? -11.402 -3.055 3.042 1.00 94.44 89 CYS A O 1
ATOM 695 N N . THR A 1 90 ? -10.218 -3.462 4.899 1.00 94.44 90 THR A N 1
ATOM 696 C CA . THR A 1 90 ? -10.434 -4.917 4.895 1.00 94.44 90 THR A CA 1
ATOM 697 C C . THR A 1 90 ? -11.842 -5.362 5.281 1.00 94.44 90 THR A C 1
ATOM 699 O O . THR A 1 90 ? -12.166 -6.538 5.167 1.00 94.44 90 THR A O 1
ATOM 702 N N . SER A 1 91 ? -12.719 -4.437 5.683 1.00 94.44 91 SER A N 1
ATOM 703 C CA . SER A 1 91 ? -14.156 -4.716 5.766 1.00 94.44 91 SER A CA 1
ATOM 704 C C . SER A 1 91 ? -14.771 -4.928 4.378 1.00 94.44 91 SER A C 1
ATOM 706 O O . SER A 1 91 ? -15.816 -5.560 4.265 1.00 94.44 91 SER A O 1
ATOM 708 N N . CYS A 1 92 ? -14.137 -4.388 3.331 1.00 93.25 92 CYS A N 1
ATOM 709 C CA . CYS A 1 92 ? -14.631 -4.431 1.956 1.00 93.25 92 CYS A CA 1
ATOM 710 C C . CYS A 1 92 ? -13.651 -5.080 0.972 1.00 93.25 92 CYS A C 1
ATOM 712 O O . CYS A 1 92 ? -14.083 -5.469 -0.104 1.00 93.25 92 CYS A O 1
ATOM 714 N N . HIS A 1 93 ? -12.361 -5.168 1.299 1.00 93.56 93 HIS A N 1
ATOM 715 C CA . HIS A 1 93 ? -11.318 -5.672 0.404 1.00 93.56 93 HIS A CA 1
ATOM 716 C C . HIS A 1 93 ? -10.567 -6.852 1.022 1.00 93.56 93 HIS A C 1
ATOM 718 O O . HIS A 1 93 ? -10.211 -6.819 2.201 1.00 93.56 93 HIS A O 1
ATOM 724 N N . ASN A 1 94 ? -10.242 -7.857 0.210 1.00 92.44 94 ASN A N 1
ATOM 725 C CA . ASN A 1 94 ? -9.296 -8.892 0.611 1.00 92.44 94 ASN A CA 1
ATOM 726 C C . ASN A 1 94 ? -7.859 -8.359 0.581 1.00 92.44 94 ASN A C 1
ATOM 728 O O . ASN A 1 94 ? -7.500 -7.496 -0.217 1.00 92.44 94 ASN A O 1
ATOM 732 N N . ILE A 1 95 ? -7.021 -8.903 1.464 1.00 92.50 95 ILE A N 1
ATOM 733 C CA . ILE A 1 95 ? -5.571 -8.635 1.492 1.00 92.50 95 ILE A CA 1
ATOM 734 C C . ILE A 1 95 ? -4.767 -9.697 0.737 1.00 92.50 95 ILE A C 1
ATOM 736 O O . ILE A 1 95 ? -3.544 -9.612 0.647 1.00 92.50 95 ILE A O 1
ATOM 740 N N . VAL A 1 96 ? -5.460 -10.718 0.241 1.00 92.50 96 VAL A N 1
ATOM 741 C CA . VAL A 1 96 ? -4.912 -11.818 -0.546 1.00 92.50 96 VAL A CA 1
ATOM 742 C C . VAL A 1 96 ? -5.460 -11.736 -1.963 1.00 92.50 96 VAL A C 1
ATOM 744 O O . VAL A 1 96 ? -6.504 -11.130 -2.201 1.00 92.50 96 VAL A O 1
ATOM 747 N N . LYS A 1 97 ? -4.756 -12.362 -2.907 1.00 91.38 97 LYS A N 1
ATOM 748 C CA . LYS A 1 97 ? -5.246 -12.519 -4.275 1.00 91.38 97 LYS A CA 1
ATOM 749 C C . LYS A 1 97 ? -6.511 -13.376 -4.255 1.00 91.38 97 LYS A C 1
ATOM 751 O O . LYS A 1 97 ? -6.453 -14.526 -3.828 1.00 91.38 97 LYS A O 1
ATOM 756 N N . ASP A 1 98 ? -7.601 -12.827 -4.768 1.00 91.44 98 ASP A N 1
ATOM 757 C CA . ASP A 1 98 ? -8.929 -13.442 -4.747 1.00 91.44 98 ASP A CA 1
ATOM 758 C C . ASP A 1 98 ? -9.552 -13.582 -6.149 1.00 91.44 98 ASP A C 1
ATOM 760 O O . ASP A 1 98 ? -10.673 -14.041 -6.319 1.00 91.44 98 ASP A O 1
ATOM 764 N N . LYS A 1 99 ? -8.783 -13.241 -7.188 1.00 92.06 99 LYS A N 1
ATOM 765 C CA . LYS A 1 99 ? -9.116 -13.505 -8.590 1.00 92.06 99 LYS A CA 1
ATOM 766 C C . LYS A 1 99 ? -8.097 -14.459 -9.192 1.00 92.06 99 LYS A C 1
ATOM 768 O O . LYS A 1 99 ? -6.903 -14.228 -9.000 1.00 92.06 99 LYS A O 1
ATOM 773 N N . PRO A 1 100 ? -8.504 -15.466 -9.979 1.00 91.94 100 PRO A N 1
ATOM 774 C CA . PRO A 1 100 ? -7.559 -16.359 -10.648 1.00 91.94 100 PRO A CA 1
ATOM 775 C C . PRO A 1 100 ? -6.676 -15.604 -11.659 1.00 91.94 100 PRO A C 1
ATOM 777 O O . PRO A 1 100 ? -5.444 -15.727 -11.622 1.00 91.94 100 PRO A O 1
ATOM 780 N N . ASP A 1 101 ? -7.290 -14.748 -12.480 1.00 93.50 101 ASP A N 1
ATOM 781 C CA . ASP A 1 101 ? -6.637 -13.862 -13.448 1.00 93.50 101 ASP A CA 1
ATOM 782 C C . ASP A 1 101 ? -6.997 -12.399 -13.147 1.00 93.50 101 ASP A C 1
ATOM 784 O O . ASP A 1 101 ? -8.164 -12.022 -13.154 1.00 93.50 101 ASP A O 1
ATOM 788 N N . LEU A 1 102 ? -5.990 -11.562 -12.881 1.00 89.31 102 LEU A N 1
ATOM 789 C CA . LEU A 1 102 ? -6.186 -10.146 -12.539 1.00 89.31 102 LEU A CA 1
ATOM 790 C C . LEU A 1 102 ? -6.561 -9.279 -13.751 1.00 89.31 102 LEU A C 1
ATOM 792 O O . LEU A 1 102 ? -6.940 -8.124 -13.578 1.00 89.31 102 LEU A O 1
ATOM 796 N N . ARG A 1 103 ? -6.435 -9.811 -14.972 1.00 92.19 103 ARG A N 1
ATOM 797 C CA . ARG A 1 103 ? -6.709 -9.086 -16.222 1.00 92.19 103 ARG A CA 1
ATOM 798 C C . ARG A 1 103 ? -8.186 -9.106 -16.609 1.00 92.19 103 ARG A C 1
ATOM 800 O O . ARG A 1 103 ? -8.595 -8.312 -17.450 1.00 92.19 103 ARG A O 1
ATOM 807 N N . VAL A 1 104 ? -8.964 -10.026 -16.037 1.00 91.25 104 VAL A N 1
ATOM 808 C CA . VAL A 1 104 ? -10.357 -10.283 -16.415 1.00 91.25 104 VAL A CA 1
ATOM 809 C C . VAL A 1 104 ? -11.261 -10.058 -15.209 1.00 91.25 104 VAL A C 1
ATOM 811 O O . VAL A 1 104 ? -11.021 -10.580 -14.123 1.00 91.25 104 VAL A O 1
ATOM 814 N N . SER A 1 105 ? -12.321 -9.278 -15.405 1.00 89.69 105 SER A N 1
ATOM 815 C CA . SER A 1 105 ? -13.355 -9.074 -14.392 1.00 89.69 105 SER A CA 1
ATOM 816 C C . SER A 1 105 ? -14.489 -10.079 -14.600 1.00 89.69 105 SER A C 1
ATOM 818 O O . SER A 1 105 ? -15.494 -9.749 -15.224 1.00 89.69 105 SER A O 1
ATOM 820 N N . ASP A 1 106 ? -14.313 -11.298 -14.085 1.00 93.31 106 ASP A N 1
ATOM 821 C CA . ASP A 1 106 ? -15.318 -12.369 -14.106 1.00 93.31 106 ASP A CA 1
ATOM 822 C C . ASP A 1 106 ? -15.818 -12.671 -12.675 1.00 93.31 106 ASP A C 1
ATOM 824 O O . ASP A 1 106 ? -15.082 -13.262 -11.874 1.00 93.31 106 ASP A O 1
ATOM 828 N N . PRO A 1 107 ? -17.056 -12.268 -12.327 1.00 91.62 107 PRO A N 1
ATOM 829 C CA . PRO A 1 107 ? -17.620 -12.501 -10.999 1.00 91.62 107 PRO A CA 1
ATOM 830 C C . PRO A 1 107 ? -17.807 -13.981 -10.649 1.00 91.62 107 PRO A C 1
ATOM 832 O O . PRO A 1 107 ? -17.645 -14.352 -9.486 1.00 91.62 107 PRO A O 1
ATOM 835 N N . GLN A 1 108 ? -18.137 -14.824 -11.632 1.00 94.88 108 GLN A N 1
ATOM 836 C CA . GLN A 1 108 ? -18.390 -16.246 -11.408 1.00 94.88 108 GLN A CA 1
ATOM 837 C C . GLN A 1 108 ? -17.075 -16.965 -11.096 1.00 94.88 108 GLN A C 1
ATOM 839 O O . GLN A 1 108 ? -16.970 -17.654 -10.081 1.00 94.88 108 GLN A O 1
ATOM 844 N N . ALA A 1 109 ? -16.038 -16.717 -11.903 1.00 95.25 109 ALA A N 1
ATOM 845 C CA . ALA A 1 109 ? -14.709 -17.282 -11.671 1.00 95.25 109 ALA A CA 1
ATOM 846 C C . ALA A 1 109 ? -14.110 -16.835 -10.326 1.00 95.25 109 ALA A C 1
ATOM 848 O O . ALA A 1 109 ? -13.422 -17.611 -9.659 1.00 95.25 109 ALA A O 1
ATOM 849 N N . LYS A 1 110 ? -14.381 -15.591 -9.905 1.00 93.50 110 LYS A N 1
ATOM 850 C CA . LYS A 1 110 ? -13.991 -15.083 -8.583 1.00 93.50 110 LYS A CA 1
ATOM 851 C C . LYS A 1 110 ? -14.685 -15.851 -7.458 1.00 93.50 110 LYS A C 1
ATOM 853 O O . LYS A 1 110 ? -14.012 -16.325 -6.550 1.00 93.50 110 LYS A O 1
ATOM 858 N N . LEU A 1 111 ? -16.011 -15.992 -7.521 1.00 94.50 111 LEU A N 1
ATOM 859 C CA . LEU A 1 111 ? -16.783 -16.687 -6.489 1.00 94.50 111 LEU A CA 1
ATOM 860 C C . LEU A 1 111 ? -16.298 -18.132 -6.301 1.00 94.50 111 LEU A C 1
ATOM 862 O O . LEU A 1 111 ? -16.088 -18.574 -5.173 1.00 94.50 111 LEU A O 1
ATOM 866 N N . GLU A 1 112 ? -16.067 -18.854 -7.397 1.00 96.12 112 GLU A N 1
ATOM 867 C CA . GLU A 1 112 ? -15.537 -20.222 -7.358 1.00 96.12 112 GLU A CA 1
ATOM 868 C C . GLU A 1 112 ? -14.125 -20.281 -6.766 1.00 96.12 112 GLU A C 1
ATOM 870 O O . GLU A 1 112 ? -13.818 -21.168 -5.962 1.00 96.12 112 GLU A O 1
ATOM 875 N N . TYR A 1 113 ? -13.266 -19.325 -7.130 1.00 95.69 113 TYR A N 1
ATOM 876 C CA . TYR A 1 113 ? -11.922 -19.208 -6.575 1.00 95.69 113 TYR A CA 1
ATOM 877 C C . TYR A 1 113 ? -11.958 -18.939 -5.065 1.00 95.69 113 TYR A C 1
ATOM 879 O O . TYR A 1 113 ? -11.235 -19.594 -4.312 1.00 95.69 113 TYR A O 1
ATOM 887 N N . ASP A 1 114 ? -12.817 -18.032 -4.610 1.00 95.31 114 ASP A N 1
ATOM 888 C CA . ASP A 1 114 ? -12.963 -17.679 -3.199 1.00 95.31 114 ASP A CA 1
ATOM 889 C C . ASP A 1 114 ? -13.444 -18.867 -2.367 1.00 95.31 114 ASP A C 1
ATOM 891 O O . ASP A 1 114 ? -12.819 -19.208 -1.360 1.00 95.31 114 ASP A O 1
ATOM 895 N N . VAL A 1 115 ? -14.481 -19.571 -2.835 1.00 96.25 115 VAL A N 1
ATOM 896 C CA . VAL A 1 115 ? -14.991 -20.790 -2.187 1.00 96.25 115 VAL A CA 1
ATOM 897 C C . VAL A 1 115 ? -13.900 -21.854 -2.093 1.00 96.25 115 VAL A C 1
ATOM 899 O O . VAL A 1 115 ? -13.687 -22.428 -1.025 1.00 96.25 115 VAL A O 1
ATOM 902 N N . LYS A 1 116 ? -13.167 -22.093 -3.187 1.00 97.38 116 LYS A N 1
ATOM 903 C CA . LYS A 1 116 ? -12.097 -23.097 -3.228 1.00 97.38 116 LYS A CA 1
ATOM 904 C C . LYS A 1 116 ? -10.960 -22.792 -2.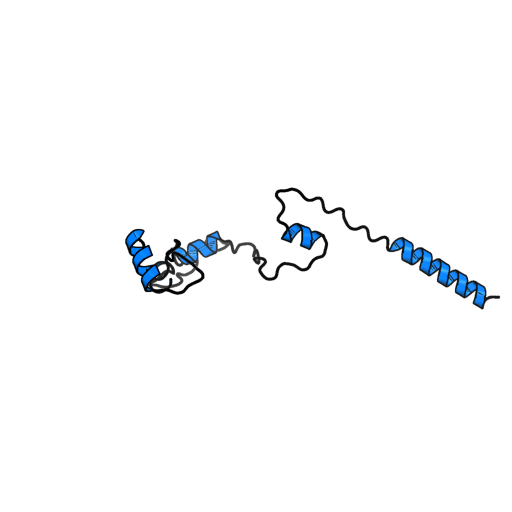249 1.00 97.38 116 LYS A C 1
ATOM 906 O O . LYS A 1 116 ? -10.368 -23.722 -1.707 1.00 97.38 116 LYS A O 1
ATOM 911 N N . ASN A 1 117 ? -10.634 -21.516 -2.047 1.00 96.56 117 ASN A N 1
ATOM 912 C CA . ASN A 1 117 ? -9.501 -21.087 -1.222 1.00 96.56 117 ASN A CA 1
ATOM 913 C C . ASN A 1 117 ? -9.906 -20.622 0.189 1.00 96.56 117 ASN A C 1
ATOM 915 O O . ASN A 1 117 ? -9.039 -20.216 0.962 1.00 96.56 117 ASN A O 1
ATOM 919 N N . GLY A 1 118 ? -11.196 -20.671 0.539 1.00 95.75 118 GLY A N 1
ATOM 920 C CA . GLY A 1 118 ? -11.698 -20.203 1.834 1.00 95.75 118 GLY A CA 1
ATOM 921 C C . GLY A 1 118 ? -11.557 -18.690 2.035 1.00 95.75 118 GLY A C 1
ATOM 922 O O . GLY A 1 118 ? -11.343 -18.237 3.160 1.00 95.75 118 GLY A O 1
ATOM 923 N N . ILE A 1 119 ? -11.636 -17.910 0.954 1.00 95.38 119 ILE A N 1
ATOM 924 C CA . ILE A 1 119 ? -11.521 -16.448 0.976 1.00 95.38 119 ILE A CA 1
ATOM 925 C C . ILE A 1 119 ? -12.931 -15.838 1.081 1.00 95.38 119 ILE A C 1
ATOM 927 O O . ILE A 1 119 ? -13.848 -16.300 0.402 1.00 95.38 119 ILE A O 1
ATOM 931 N N . PRO A 1 120 ? -13.152 -14.804 1.911 1.00 92.88 120 PRO A N 1
ATOM 932 C CA . PRO A 1 120 ? -14.427 -14.095 1.939 1.00 92.88 120 PRO A CA 1
ATOM 933 C C . PRO A 1 120 ? -14.727 -13.396 0.606 1.00 92.88 120 PRO A C 1
ATOM 935 O O . PRO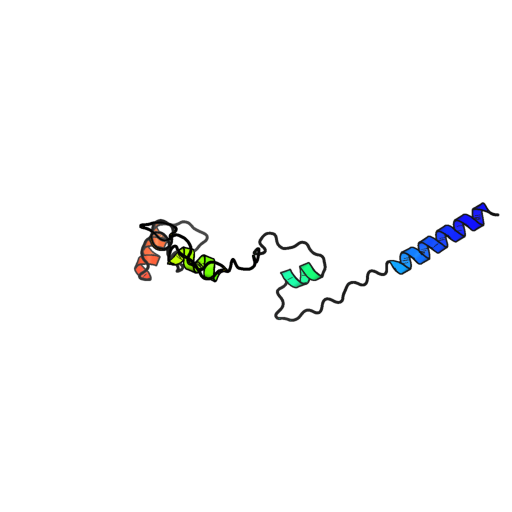 A 1 120 ? -13.901 -12.647 0.083 1.00 92.88 120 PRO A O 1
ATOM 938 N N . PHE A 1 121 ? -15.947 -13.565 0.097 1.00 92.62 121 PHE A N 1
ATOM 939 C CA . PHE A 1 121 ? -16.411 -12.842 -1.085 1.00 92.62 121 PHE A CA 1
ATOM 940 C C . PHE A 1 121 ? -16.817 -11.411 -0.698 1.00 92.62 121 PHE A C 1
ATOM 942 O O . PHE A 1 121 ? -17.908 -11.184 -0.170 1.00 92.62 121 PHE A O 1
ATOM 949 N N . LEU A 1 122 ? -15.915 -10.448 -0.906 1.00 91.50 122 LEU A N 1
ATOM 950 C CA . LEU A 1 122 ? -16.107 -9.046 -0.524 1.00 91.50 122 LEU A CA 1
ATOM 951 C C . LEU A 1 122 ? -16.397 -8.137 -1.731 1.00 91.50 122 LEU A C 1
ATOM 953 O O . LEU A 1 122 ? -16.063 -8.435 -2.874 1.00 91.50 122 LEU A O 1
ATOM 957 N N . GLN A 1 123 ? -17.025 -6.995 -1.452 1.00 87.94 123 GLN A N 1
ATOM 958 C CA . GLN A 1 123 ? -17.536 -6.039 -2.447 1.00 87.94 123 GLN A CA 1
ATOM 959 C C . GLN A 1 123 ? -16.475 -5.202 -3.177 1.00 87.94 123 GLN A C 1
ATOM 961 O O . GLN A 1 123 ? -16.723 -4.715 -4.273 1.00 87.94 123 GLN A O 1
ATOM 966 N N . GLY A 1 124 ? -15.320 -4.973 -2.554 1.00 82.25 124 GLY A N 1
ATOM 967 C CA . GLY A 1 124 ? -14.267 -4.095 -3.068 1.00 82.25 124 GLY A CA 1
ATOM 968 C C . GLY A 1 124 ? -13.242 -4.813 -3.943 1.00 82.25 124 GLY A C 1
ATOM 969 O O . GLY A 1 124 ? -12.200 -4.244 -4.266 1.00 82.25 124 GLY A O 1
ATOM 970 N N . THR A 1 125 ? -13.487 -6.071 -4.276 1.00 66.06 125 THR A N 1
ATOM 971 C CA . THR A 1 125 ? -12.504 -6.946 -4.907 1.00 66.06 125 THR A CA 1
ATOM 972 C C . THR A 1 125 ? -12.873 -7.311 -6.319 1.00 66.06 125 THR A C 1
ATOM 974 O O . THR A 1 125 ? -13.951 -7.891 -6.548 1.00 66.06 125 THR A O 1
#

Sequence (125 aa):
MKKILFVFILFFAAMVFSSLQSIHSPLVEASKEDAVSEILKKLGDAPIQHQPNLIKGASAEVGRDLALYGIAKKRNGRKTKKQSKHFVCTSCHNIVKDKPDLRVSDPQAKLEYDVKNGIPFLQGT

Secondary structure (DSSP, 8-state):
-HHHHHHHHHHHHHHHHHHHT----------TTS-HHHHHHHTTPPPPTT-----TT--HHHHHHHHHHS--B-TTSPBPPPS-SS--GGGTS-SS---S-TT---HHHHHHHHHHHT----TT-

Foldseek 3Di:
DVVVVVVVVVVVVVVVVVVVPPPPQPPQDDDPPDDPQVSCVSSVDDHDPPPDPPDVQPDPVQVVCCQPPQWGAHPVRDIDPRVDPPDHNVQADDPDDQAPDPVDDDPVNSVVSCVVVVHDDGHVD

pLDDT: mean 86.45, std 10.3, range [55.38, 97.38]

=== Feature glossary ===
The record interleaves many kinds of information about one protein. Here is each kind framed as the question it answers.

Q: What known structures does this most resemble?
A: Structural nearest neighbors (via Foldseek easy-search vs the PDB). Reported per hit: target PDB id, E-value, and alignment TM-score. A TM-score above ~0.5 is the conventional threshold for 'same fold'.

Q: Where is each backbone atom in 3D?
A: The mmCIF table is the protein's shape written out atom by atom. For each backbone N, Cα, C, and carbonyl O, it records an (x, y, z) coordinate triple in Å plus the residue type, chain letter, and residue number.

Q: What are the backbone torsion angles?
A: The φ/ψ torsion pair specifies the backbone conformation at each residue. φ rotates about the N–Cα bond, ψ about the Cα–C bond. Steric clashes forbid most of the (φ, ψ) plane — the allowed regions (α-helix basin, β-sheet basin, left-handed helix) are the Ramachandran-allowed regions.

Q: Which residues are buried vs exposed?
A: Solvent-accessible surface area (SASA) is the area in Å² traced out by the centre of a 1.4 Å probe sphere (a water molecule) rolled over the protein's van der Waals surface (Shrake–Rupley / Lee–Richards construction). Buried residues have near-zero SASA; fully exposed residues can exceed 200 Å². The total SASA scales roughly with the number of surface residues.

Q: How confident is the AlphaFold model at each residue?
A: pLDDT is the predicted lDDT-Cα score: AlphaFold's confidence that the local environment of each residue (all inter-atomic distances within 15 Å) is correctly placed. It is a per-residue number between 0 and 100, with higher meaning more reliable.

Q: What does the local fold look like, residue by residue?
A: 3Di is Foldseek's structural alphabet. Each residue is assigned one of twenty discrete states based on how its Cα sits relative to its spatial (not sequential) neighbors. Aligning 3Di strings finds structural homologs roughly as well as full 3D superposition, but orders of magnitude faster.

Q: How big and how compact is the whole molecule?
A: Radius of gyration (Rg) is the root-mean-square distance of Cα atoms from their centroid — a single number for overall size and compactness. A globular domain of N residues has Rg ≈ 2.2·N^0.38 Å; an extended or disordered chain has a much larger Rg. The Cα contact count is the number of residue pairs whose Cα atoms are within 8 Å and are more than four positions apart in sequence — a standard proxy for tertiary packing density. The bounding box is the smallest axis-aligned box enclosing all Cα atoms.

Q: Which residues are in helices, strands, or loops?
A: DSSP 8-state secondary structure assigns each residue one of H (α-helix), G (3₁₀-helix), I (π-helix), E (extended β-strand), B (isolated β-bridge), T (hydrogen-bonded turn), S (bend), or '-' (coil). The assignment is computed from backbone hydrogen-bond geometry via the Kabsch–Sander algorithm.

Q: How mobile is each atom in the crystal?
A: Crystallographic B-factors measure how much each atom's electron density is smeared out, in Å². They rise in mobile loops and surface residues and fall in the buried interior. In AlphaFold models this column is repurposed to hold pLDDT instead.

Q: What if only a Cα trace is available?
A: P-SEA three-state annotation labels each residue as helix, strand, or coil based purely on the geometry of the Cα trace. It serves as a fallback when the full backbone (and thus DSSP) is unavailable.

Q: What family and function is it annotated with?
A: Database cross-references. InterPro integrates a dozen domain/family signature databases into unified entries with residue-range hits. GO terms attach function/process/location labels with evidence codes. CATH codes position the fold in a four-level structural taxonomy. Organism is the NCBI-taxonomy species name.

Q: Are the domains correctly placed relative to each other?
A: Predicted Aligned Error (PAE) is an AlphaFold confidence matrix: entry (i, j) is the expected error in the position of residue j, in ångströms, when the prediction is superimposed on the true structure at residue i. Low PAE within a block of residues means that block is internally rigid and well-predicted; high PAE between two blocks means their relative placement is uncertain even if each block individually is confident.

Q: What do the diagnostic plots show?
A: Three diagnostic plots accompany the record. The Cα contact map visualizes the tertiary structure as a 2D adjacency matrix (8 Å cutoff, sequence-local contacts suppressed). The Ramachandran plot shows the distribution of backbone (φ, ψ) torsions, with points in the α and β basins reflecting secondary structure content. The PAE plot shows AlphaFold's inter-residue confidence as a color matrix.

Q: What is the amino-acid chain?
A: Primary structure: the covalent order of the twenty standard amino acids along the backbone. Two proteins wi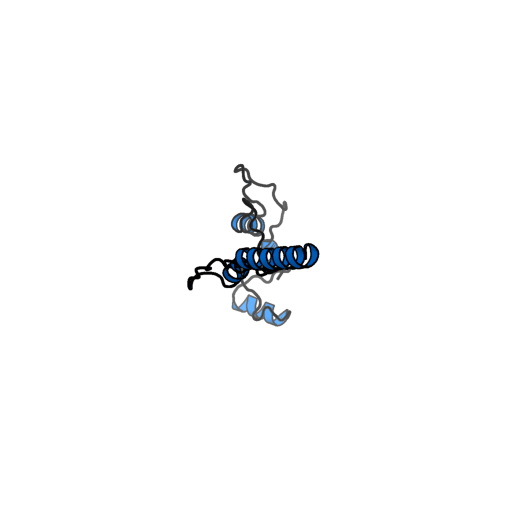th the same sequence will (almost always) fold to the same structure; two with 30% identity often share a fold but not the details.

Q: What do the rendered images show?
A: The six renders are orthographic views along the three Cartesian axes in both directions. Representation (cartoon, sticks, or surface) and color scheme (sequence-rainbow or by-chain) vary across proteins so the training set covers all the common visualization conventions.